Protein AF-A0A3B0Q534-F1 (afdb_monomer)

pLDDT: mean 91.54, std 7.33, range [53.97, 97.94]

InterPro domains:
  IPR000819 Peptidase M17, leucyl aminopeptidase, C-terminal [PF00883] (1-71)
  IPR011356 Peptidase M17, leucine aminopeptidase/peptidase B [PTHR11963] (1-76)

Foldseek 3Di:
DDLDVVLVCQQCPDPPDRGDCFRPVPPDPGVSNNVNVVVVVQPPHDDDDDPCVPPQDDPNDGDCPCVVVVVVVVVVVVD

Solvent-accessible surface area (backbone atoms only — not comparable to full-atom values): 5195 Å² total; per-residue (Å²): 130,69,85,50,66,71,41,46,50,56,25,41,69,48,99,87,51,80,63,43,92,62,76,83,83,76,83,68,61,63,71,35,33,49,50,39,56,56,53,76,76,41,77,94,52,94,79,88,83,83,90,45,87,85,53,42,53,61,93,95,38,77,59,64,64,62,52,69,57,53,54,50,49,61,63,58,74,74,113

Structure (mmCIF, N/CA/C/O backbone):
data_AF-A0A3B0Q534-F1
#
_entry.id   AF-A0A3B0Q534-F1
#
loop_
_atom_site.group_PDB
_atom_site.id
_atom_site.type_symbol
_atom_site.label_atom_id
_atom_site.label_alt_id
_atom_site.label_comp_id
_atom_site.label_asym_id
_atom_site.label_entity_id
_atom_site.label_seq_id
_atom_site.pdbx_PDB_ins_code
_atom_site.Cartn_x
_atom_site.Cartn_y
_atom_site.Cartn_z
_atom_site.occupancy
_atom_site.B_iso_or_equiv
_atom_site.auth_seq_id
_atom_site.auth_comp_id
_atom_site.auth_asym_id
_atom_site.auth_atom_id
_atom_site.pdbx_PDB_model_num
ATOM 1 N N . MET A 1 1 ? -1.575 9.261 2.329 1.00 80.38 1 MET A N 1
ATOM 2 C CA . MET A 1 1 ? -0.635 9.184 1.189 1.00 80.38 1 MET A CA 1
ATOM 3 C C . MET A 1 1 ? -1.436 9.388 -0.084 1.00 80.38 1 MET A C 1
ATOM 5 O O . MET A 1 1 ? -2.543 8.859 -0.128 1.00 80.38 1 MET A O 1
ATOM 9 N N . PRO A 1 2 ? -0.955 10.159 -1.068 1.00 86.56 2 PRO A N 1
ATOM 10 C CA . PRO A 1 2 ? -1.673 10.331 -2.326 1.00 86.56 2 PRO A CA 1
ATOM 11 C C . PRO A 1 2 ? -1.553 9.072 -3.200 1.00 86.56 2 PRO A C 1
ATOM 13 O O . PRO A 1 2 ? -0.457 8.531 -3.358 1.00 86.56 2 PRO A O 1
ATOM 16 N N . LEU A 1 3 ? -2.681 8.623 -3.754 1.00 87.62 3 LEU A N 1
ATOM 17 C CA . LEU A 1 3 ? -2.749 7.662 -4.861 1.00 87.62 3 LEU A CA 1
ATOM 18 C C . LEU A 1 3 ? -2.725 8.450 -6.176 1.00 87.62 3 LEU A C 1
ATOM 20 O O . LEU A 1 3 ? -3.754 8.626 -6.823 1.00 87.62 3 LEU A O 1
ATOM 24 N N . ASP A 1 4 ? -1.560 9.011 -6.489 1.00 87.62 4 ASP A N 1
ATOM 25 C CA . ASP A 1 4 ? -1.360 9.875 -7.654 1.00 87.62 4 ASP A CA 1
ATOM 26 C C . ASP A 1 4 ? -1.072 9.052 -8.921 1.00 87.62 4 ASP A C 1
ATOM 28 O O . ASP A 1 4 ? -0.361 8.042 -8.877 1.00 87.62 4 ASP A O 1
ATOM 32 N N . GLU A 1 5 ? -1.594 9.498 -10.064 1.00 87.44 5 GLU A N 1
ATOM 33 C CA . GLU A 1 5 ? -1.365 8.873 -11.370 1.00 87.44 5 GLU A CA 1
ATOM 34 C C . GLU A 1 5 ? 0.115 8.865 -11.774 1.00 87.44 5 GLU A C 1
ATOM 36 O O . GLU A 1 5 ? 0.554 7.953 -12.480 1.00 87.44 5 GLU A O 1
ATOM 41 N N . ALA A 1 6 ? 0.907 9.827 -11.290 1.00 87.56 6 ALA A N 1
ATOM 42 C CA . ALA A 1 6 ? 2.346 9.865 -11.527 1.00 87.56 6 ALA A CA 1
ATOM 43 C C . ALA A 1 6 ? 3.038 8.574 -11.055 1.00 87.56 6 ALA A C 1
ATOM 45 O O . ALA A 1 6 ? 3.881 8.029 -11.768 1.00 87.56 6 ALA A O 1
ATOM 46 N N . PHE A 1 7 ? 2.626 8.027 -9.907 1.00 88.25 7 PHE A N 1
ATOM 47 C CA . PHE A 1 7 ? 3.167 6.766 -9.397 1.00 88.25 7 PHE A CA 1
ATOM 48 C C . PHE A 1 7 ? 2.692 5.559 -10.222 1.00 88.25 7 PHE A C 1
ATOM 50 O O . PHE A 1 7 ? 3.474 4.639 -10.461 1.00 88.25 7 PHE A O 1
ATOM 57 N N . ALA A 1 8 ? 1.446 5.574 -10.716 1.00 86.50 8 ALA A N 1
ATOM 58 C CA . ALA A 1 8 ? 0.931 4.549 -11.636 1.00 86.50 8 ALA A CA 1
ATOM 59 C C . ALA A 1 8 ? 1.717 4.501 -12.956 1.00 86.50 8 ALA A C 1
ATOM 61 O O . ALA A 1 8 ? 1.958 3.431 -13.518 1.00 86.50 8 ALA A O 1
ATOM 62 N N . LYS A 1 9 ? 2.126 5.664 -13.465 1.00 88.94 9 LYS A N 1
ATOM 63 C CA . LYS A 1 9 ? 2.906 5.746 -14.697 1.00 88.94 9 LYS A CA 1
ATOM 64 C C . LYS A 1 9 ? 4.261 5.057 -14.549 1.00 88.94 9 LYS A C 1
ATOM 66 O O . LYS A 1 9 ? 4.645 4.298 -15.435 1.00 88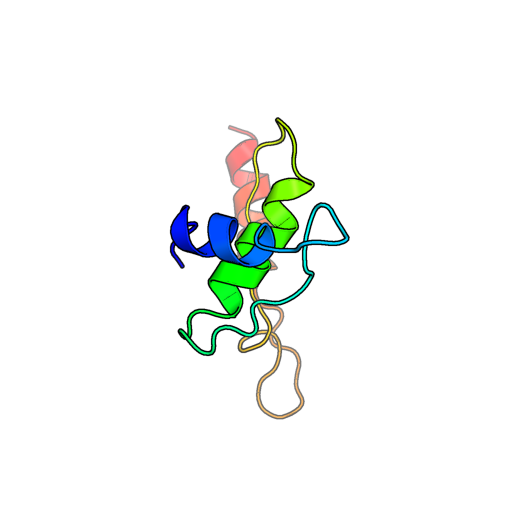.94 9 LYS A O 1
ATOM 71 N N . GLU A 1 10 ? 4.957 5.270 -13.435 1.00 88.62 10 GLU A N 1
ATOM 72 C CA . GLU A 1 10 ? 6.283 4.677 -13.226 1.00 88.62 10 GLU A CA 1
ATOM 73 C C . GLU A 1 10 ? 6.243 3.153 -13.051 1.00 88.62 10 GLU A C 1
ATOM 75 O O . GLU A 1 10 ? 7.089 2.448 -13.616 1.00 88.62 10 GLU A O 1
ATOM 80 N N . ILE A 1 11 ? 5.228 2.615 -12.361 1.00 91.56 11 ILE A N 1
ATOM 81 C CA . ILE A 1 11 ? 5.051 1.155 -12.242 1.00 91.56 11 ILE A CA 1
ATOM 82 C C . ILE A 1 11 ? 4.712 0.503 -13.593 1.00 91.56 11 ILE A C 1
ATOM 84 O O . ILE A 1 11 ? 5.129 -0.625 -13.837 1.00 91.56 11 ILE A O 1
ATOM 88 N N . LYS A 1 12 ? 4.030 1.212 -14.504 1.00 91.25 12 LYS A N 1
ATOM 89 C CA . LYS A 1 12 ? 3.696 0.740 -15.865 1.00 91.25 12 LYS A CA 1
ATOM 90 C C . LYS A 1 12 ? 4.820 0.951 -16.882 1.00 91.25 12 LYS A C 1
ATOM 92 O O . LYS A 1 12 ? 4.761 0.435 -17.993 1.00 91.25 12 LYS A O 1
ATOM 97 N N . ASN A 1 13 ? 5.860 1.702 -16.529 1.00 90.38 13 ASN A N 1
ATOM 98 C CA . ASN A 1 13 ? 6.920 2.112 -17.450 1.00 90.38 13 ASN A CA 1
ATOM 99 C C . ASN A 1 13 ? 7.946 0.990 -17.722 1.00 90.38 13 ASN A C 1
ATOM 101 O O . ASN A 1 13 ? 9.125 1.134 -17.399 1.00 90.38 13 ASN A O 1
ATOM 105 N N . THR A 1 14 ? 7.531 -0.160 -18.254 1.00 90.31 14 THR A N 1
ATOM 106 C CA . THR A 1 14 ? 8.390 -1.333 -18.503 1.00 90.31 14 THR A CA 1
ATOM 107 C C . THR A 1 14 ? 8.300 -1.812 -19.957 1.00 90.31 14 THR A C 1
ATOM 109 O O . THR A 1 14 ? 7.210 -1.865 -20.515 1.00 90.31 14 THR A O 1
ATOM 112 N N . PRO A 1 15 ? 9.431 -2.182 -20.591 1.00 92.88 15 PRO A N 1
ATOM 113 C CA . PRO A 1 15 ? 9.438 -2.647 -21.978 1.00 92.88 15 PRO A CA 1
ATOM 114 C C . PRO A 1 15 ? 9.078 -4.132 -22.152 1.00 92.88 15 PRO A C 1
ATOM 116 O O . PRO A 1 15 ? 8.919 -4.578 -23.284 1.00 92.88 15 PRO A O 1
ATOM 119 N N . VAL A 1 16 ? 9.019 -4.915 -21.069 1.00 95.94 16 VAL A N 1
ATOM 120 C CA . VAL A 1 16 ? 8.971 -6.395 -21.128 1.00 95.94 16 VAL A CA 1
ATOM 121 C C . VAL A 1 16 ? 7.783 -7.028 -20.406 1.00 95.94 16 VAL A C 1
ATOM 123 O O . VAL A 1 16 ? 7.562 -8.227 -20.541 1.00 95.94 16 VAL A O 1
ATOM 126 N N . ALA A 1 17 ? 7.053 -6.257 -19.609 1.00 95.38 17 ALA A N 1
ATOM 127 C CA . ALA A 1 17 ? 5.964 -6.741 -18.766 1.00 95.38 17 ALA A CA 1
ATOM 128 C C . ALA A 1 17 ? 4.898 -5.651 -18.646 1.00 95.38 17 ALA A C 1
ATOM 130 O O . ALA A 1 17 ? 5.175 -4.505 -18.983 1.00 95.38 17 ALA A O 1
ATOM 131 N N . ASP A 1 18 ? 3.725 -5.986 -18.118 1.00 93.69 18 ASP A N 1
ATOM 132 C CA . ASP A 1 18 ? 2.645 -5.009 -17.934 1.00 93.69 18 ASP A CA 1
ATOM 133 C C . ASP A 1 18 ? 2.911 -4.060 -16.754 1.00 93.69 18 ASP A C 1
ATOM 135 O O . ASP A 1 18 ? 2.534 -2.889 -16.780 1.00 93.69 18 ASP A O 1
ATOM 139 N N . LEU A 1 19 ? 3.585 -4.561 -15.713 1.00 93.94 19 LEU A N 1
ATOM 140 C CA . LEU A 1 19 ? 3.880 -3.833 -14.480 1.00 93.94 19 LEU A CA 1
ATOM 141 C C . LEU A 1 19 ? 5.268 -4.196 -13.943 1.00 93.94 19 LEU A C 1
ATOM 143 O O . LEU A 1 19 ? 5.710 -5.343 -14.024 1.00 93.94 19 LEU A O 1
ATOM 147 N N . LYS A 1 20 ? 5.933 -3.225 -13.316 1.00 92.94 20 LYS A N 1
ATOM 148 C CA . LYS A 1 20 ? 7.042 -3.448 -12.383 1.00 92.94 20 LYS A CA 1
ATOM 149 C C . LYS A 1 20 ? 6.505 -3.455 -10.960 1.00 92.94 20 LYS A C 1
ATOM 151 O O . LYS A 1 20 ? 5.657 -2.642 -10.607 1.00 92.94 20 LYS A O 1
ATOM 156 N N . ASN A 1 21 ? 7.065 -4.318 -10.120 1.00 91.44 21 ASN A N 1
ATOM 157 C CA . ASN A 1 21 ? 6.681 -4.430 -8.712 1.00 91.44 21 ASN A CA 1
ATOM 158 C C . ASN A 1 21 ? 7.257 -3.322 -7.816 1.00 91.44 21 ASN A C 1
ATOM 160 O O . ASN A 1 21 ? 6.855 -3.206 -6.663 1.00 91.44 21 ASN A O 1
ATOM 164 N N . THR A 1 22 ? 8.229 -2.553 -8.305 1.00 89.44 22 THR A N 1
ATOM 165 C CA . THR A 1 22 ? 8.830 -1.457 -7.549 1.00 89.44 22 THR A CA 1
ATOM 166 C C . THR A 1 22 ? 9.230 -0.327 -8.482 1.00 89.44 22 THR A C 1
ATOM 168 O O . THR A 1 22 ? 9.652 -0.562 -9.619 1.00 89.44 22 THR A O 1
ATOM 171 N N . ASP A 1 23 ? 9.123 0.898 -7.978 1.00 82.94 23 ASP A N 1
ATOM 172 C CA . ASP A 1 23 ? 9.667 2.066 -8.651 1.00 82.94 23 ASP A CA 1
ATOM 173 C C . ASP A 1 23 ? 11.161 2.209 -8.316 1.00 82.94 23 ASP A C 1
ATOM 175 O O . ASP A 1 23 ? 11.556 2.253 -7.151 1.00 82.94 23 ASP A O 1
ATOM 179 N N . LEU A 1 24 ? 11.990 2.265 -9.358 1.00 79.31 24 LEU A N 1
ATOM 180 C CA . LEU A 1 24 ? 13.443 2.433 -9.269 1.00 79.31 24 LEU A CA 1
ATOM 181 C C . LEU A 1 24 ? 13.894 3.833 -9.718 1.00 79.31 24 LEU A C 1
ATOM 183 O O . LEU A 1 24 ? 15.094 4.077 -9.825 1.00 79.31 24 LEU A O 1
ATOM 187 N N . SER A 1 25 ? 12.957 4.753 -9.975 1.00 79.00 25 SER A N 1
ATOM 188 C CA . SER A 1 25 ? 13.226 6.129 -10.410 1.00 79.00 25 SER A CA 1
ATOM 189 C C . SER A 1 25 ? 13.998 6.954 -9.374 1.00 79.00 25 SER A C 1
ATOM 191 O O . SER A 1 25 ? 14.636 7.946 -9.721 1.00 79.00 25 SER A O 1
ATOM 193 N N . GLY A 1 26 ? 13.941 6.561 -8.096 1.00 73.56 26 GLY A N 1
ATOM 194 C CA . GLY A 1 26 ? 14.541 7.310 -6.992 1.00 73.56 26 GLY A CA 1
ATOM 195 C C . GLY A 1 26 ? 13.790 8.598 -6.632 1.00 73.56 26 GLY A C 1
ATOM 196 O O . GLY A 1 26 ? 14.285 9.367 -5.812 1.00 73.56 26 GLY A O 1
ATOM 197 N N . ALA A 1 27 ? 12.595 8.831 -7.188 1.00 72.62 27 ALA A N 1
ATOM 198 C CA . ALA A 1 27 ? 11.810 10.055 -6.991 1.00 72.62 27 ALA A CA 1
ATOM 199 C C . ALA A 1 27 ? 11.209 10.218 -5.575 1.00 72.62 27 ALA A C 1
ATOM 201 O O . ALA A 1 27 ? 10.579 11.233 -5.277 1.00 72.62 27 ALA A O 1
ATOM 202 N N . GLY A 1 28 ? 11.411 9.241 -4.683 1.00 80.06 28 GLY A N 1
ATOM 203 C CA . GLY A 1 28 ? 10.744 9.174 -3.383 1.00 80.06 28 GLY A CA 1
ATOM 204 C C . GLY A 1 28 ? 9.310 8.644 -3.494 1.00 80.06 28 GLY A C 1
ATOM 205 O O . GLY A 1 28 ? 8.860 8.238 -4.557 1.00 80.06 28 GLY A O 1
ATOM 206 N N . GLY A 1 29 ? 8.586 8.591 -2.372 1.00 87.69 29 GLY A N 1
ATOM 207 C CA . GLY A 1 29 ? 7.181 8.155 -2.380 1.00 87.69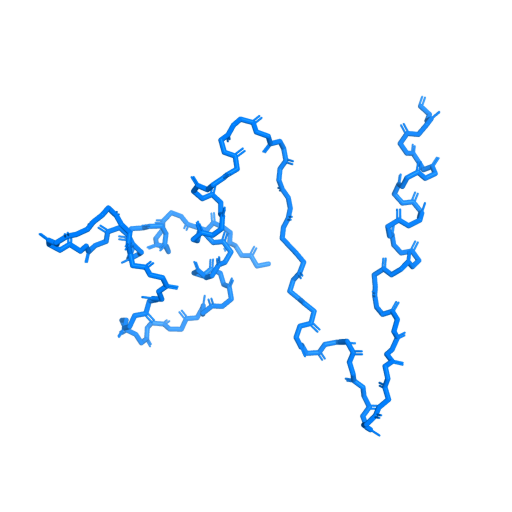 29 GLY A CA 1
ATOM 208 C C . GLY A 1 29 ? 6.958 6.642 -2.512 1.00 87.69 29 GLY A C 1
ATOM 209 O O . GLY A 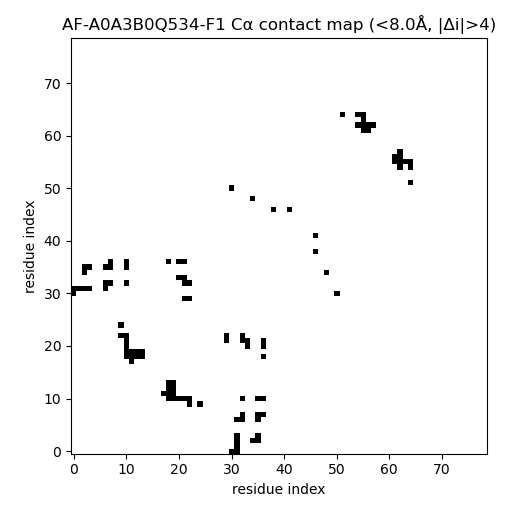1 29 ? 5.881 6.231 -2.929 1.00 87.69 29 GLY A O 1
ATOM 210 N N . GLY A 1 30 ? 7.925 5.809 -2.109 1.00 89.56 30 GLY A N 1
ATOM 211 C CA . GLY A 1 30 ? 7.852 4.345 -2.241 1.00 89.56 30 GLY A CA 1
ATOM 212 C C . GLY A 1 30 ? 6.561 3.707 -1.705 1.00 89.56 30 GLY A C 1
ATOM 213 O O . GLY A 1 30 ? 6.001 2.841 -2.370 1.00 89.56 30 GLY A O 1
ATOM 214 N N . SER A 1 31 ? 6.026 4.175 -0.569 1.00 92.50 31 SER A N 1
ATOM 215 C CA . SER A 1 31 ? 4.736 3.686 -0.053 1.00 92.50 31 SER A CA 1
ATOM 216 C C . SER A 1 31 ? 3.544 4.046 -0.954 1.00 92.50 31 SER A C 1
ATOM 218 O O . SER A 1 31 ? 2.621 3.247 -1.088 1.00 92.50 31 SER A O 1
ATOM 220 N N . SER A 1 32 ? 3.552 5.210 -1.617 1.00 92.31 32 SER A N 1
ATOM 221 C CA . SER A 1 32 ? 2.527 5.562 -2.614 1.00 92.31 32 SER A CA 1
ATOM 222 C C . SER A 1 32 ? 2.659 4.713 -3.878 1.00 92.31 32 SER A C 1
ATOM 224 O O . SER A 1 32 ? 1.648 4.215 -4.369 1.00 92.31 32 SER A O 1
ATOM 226 N N . SER A 1 33 ? 3.880 4.483 -4.372 1.00 92.81 33 SER A N 1
ATOM 227 C CA . SER A 1 33 ? 4.119 3.596 -5.520 1.00 92.81 33 SER A CA 1
ATOM 228 C C . SER A 1 33 ? 3.695 2.156 -5.233 1.00 92.81 33 SER A C 1
ATOM 230 O O . SER A 1 33 ? 3.024 1.540 -6.058 1.00 92.81 33 SER A O 1
ATOM 232 N N . ALA A 1 34 ? 4.003 1.633 -4.042 1.00 93.56 34 ALA A N 1
ATOM 233 C CA . ALA A 1 34 ? 3.556 0.309 -3.612 1.00 93.56 34 ALA A CA 1
ATOM 234 C C . ALA A 1 34 ? 2.023 0.225 -3.522 1.00 93.56 34 ALA A C 1
ATOM 236 O O . ALA A 1 34 ? 1.426 -0.734 -4.008 1.00 93.56 34 ALA A O 1
ATOM 237 N N . ALA A 1 35 ? 1.371 1.250 -2.964 1.00 94.25 35 ALA A N 1
ATOM 238 C CA . ALA A 1 35 ? -0.087 1.310 -2.906 1.00 94.25 35 ALA A CA 1
ATOM 239 C C . ALA A 1 35 ? -0.725 1.368 -4.309 1.00 94.25 35 ALA A C 1
ATOM 241 O O . ALA A 1 35 ? -1.743 0.719 -4.540 1.00 94.25 35 ALA A O 1
ATOM 242 N N . MET A 1 36 ? -0.114 2.087 -5.258 1.00 93.25 36 MET A N 1
ATOM 243 C CA . MET A 1 36 ? -0.567 2.117 -6.654 1.00 93.25 36 MET A CA 1
ATOM 244 C C . MET A 1 36 ? -0.357 0.784 -7.371 1.00 93.25 36 MET A C 1
ATOM 246 O O . MET A 1 36 ? -1.231 0.381 -8.130 1.00 93.25 36 MET A O 1
ATOM 250 N N . PHE A 1 37 ? 0.735 0.066 -7.098 1.00 94.31 37 PHE A N 1
ATOM 251 C CA . PHE A 1 37 ? 0.931 -1.285 -7.628 1.00 94.31 37 PHE A CA 1
ATOM 252 C C . PHE A 1 37 ? -0.188 -2.230 -7.180 1.00 94.31 37 PHE A C 1
ATOM 254 O O . PHE A 1 37 ? -0.770 -2.926 -8.004 1.00 94.31 37 PHE A O 1
ATOM 261 N N . LEU A 1 38 ? -0.538 -2.220 -5.890 1.00 95.31 38 LEU A N 1
ATOM 262 C CA . LEU A 1 38 ? -1.622 -3.057 -5.367 1.00 95.31 38 LEU A CA 1
ATOM 263 C C . LEU A 1 38 ? -2.990 -2.681 -5.953 1.00 95.31 38 LEU A C 1
ATOM 265 O O . LEU A 1 38 ? -3.808 -3.568 -6.181 1.00 95.31 38 LEU A O 1
ATOM 269 N N . LYS A 1 39 ? -3.222 -1.392 -6.229 1.00 93.12 39 LYS A N 1
ATOM 270 C CA . LYS A 1 39 ? -4.465 -0.891 -6.832 1.00 93.12 39 LYS A CA 1
ATOM 271 C C . LYS A 1 39 ? -4.757 -1.506 -8.208 1.00 93.12 39 LYS A C 1
ATOM 273 O O . LYS A 1 39 ? -5.917 -1.686 -8.552 1.00 93.12 39 LYS A O 1
ATOM 278 N N . GLU A 1 40 ? -3.742 -1.883 -8.984 1.00 93.75 40 GLU A N 1
ATOM 279 C CA . GLU A 1 40 ? -3.954 -2.526 -10.294 1.00 93.75 40 GLU A CA 1
ATOM 280 C C . GLU A 1 40 ? -4.640 -3.904 -10.188 1.00 93.75 40 GLU A C 1
ATOM 282 O O . GLU A 1 40 ? -5.154 -4.409 -11.180 1.00 93.75 40 GLU A O 1
ATOM 287 N N . PHE A 1 41 ? -4.700 -4.492 -8.988 1.00 95.56 41 PHE A N 1
ATOM 288 C CA . PHE A 1 41 ? -5.332 -5.790 -8.722 1.00 95.56 41 PHE A CA 1
ATOM 289 C C . PHE A 1 41 ? -6.692 -5.676 -8.020 1.00 95.56 41 PHE A C 1
ATOM 291 O O . PHE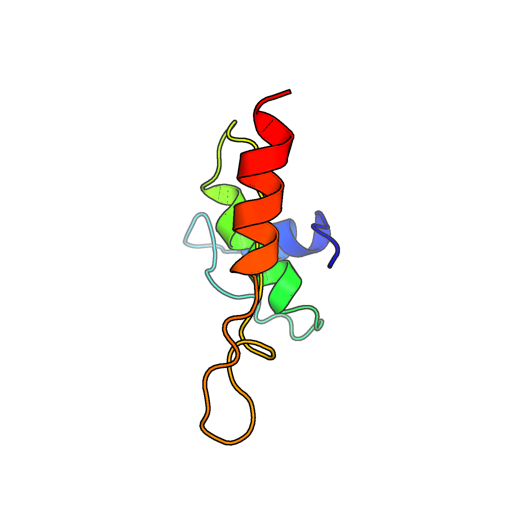 A 1 41 ? -7.234 -6.684 -7.572 1.00 95.56 41 PHE A O 1
ATOM 298 N N . THR A 1 42 ? -7.228 -4.463 -7.854 1.00 94.94 42 THR A N 1
ATOM 299 C CA . THR A 1 42 ? -8.481 -4.247 -7.112 1.00 94.94 42 THR A CA 1
ATOM 300 C C . THR A 1 42 ? -9.699 -4.163 -8.019 1.00 94.94 42 THR A C 1
ATOM 302 O O . THR A 1 42 ? -10.813 -4.205 -7.508 1.00 94.94 42 THR A O 1
ATOM 305 N N . GLU A 1 43 ? -9.495 -4.060 -9.338 1.00 91.69 43 GLU A N 1
ATOM 306 C CA . GLU A 1 43 ? -10.560 -3.952 -10.344 1.00 91.69 43 GLU A CA 1
ATOM 307 C C . GLU A 1 43 ? -11.627 -2.926 -9.901 1.00 91.69 43 GLU A C 1
ATOM 309 O O . GLU A 1 43 ? -11.279 -1.804 -9.524 1.00 91.69 43 GLU A O 1
ATOM 314 N N . ASP A 1 44 ? -12.904 -3.314 -9.888 1.00 93.19 44 ASP A N 1
ATOM 315 C CA . ASP A 1 44 ? -14.036 -2.466 -9.495 1.00 93.19 44 ASP A CA 1
ATOM 316 C C . ASP A 1 44 ? -14.386 -2.559 -7.994 1.00 93.19 44 ASP A C 1
ATOM 318 O O . ASP A 1 44 ? -15.456 -2.121 -7.560 1.00 93.19 44 ASP A O 1
ATOM 322 N N . VAL A 1 45 ? -13.509 -3.145 -7.173 1.00 96.12 45 VAL A N 1
ATOM 323 C CA . VAL A 1 45 ? -13.721 -3.268 -5.726 1.00 96.12 45 VAL A CA 1
ATOM 324 C C . VAL A 1 45 ? -13.262 -1.998 -5.019 1.00 96.12 45 VAL A C 1
ATOM 326 O O . VAL A 1 45 ? -12.137 -1.528 -5.194 1.00 96.12 45 VAL A O 1
ATOM 329 N N . GLU A 1 46 ? -14.127 -1.460 -4.157 1.00 93.38 46 GLU A N 1
ATOM 330 C CA . GLU A 1 46 ? -13.783 -0.323 -3.307 1.00 93.38 46 GLU A CA 1
ATOM 331 C C . GLU A 1 46 ? -12.586 -0.681 -2.404 1.00 93.38 46 GLU A C 1
ATOM 333 O O . GLU A 1 46 ? -12.617 -1.655 -1.647 1.00 93.38 46 GLU A O 1
ATOM 338 N N . TYR A 1 47 ? -11.500 0.086 -2.521 1.00 92.06 47 TYR A N 1
ATOM 339 C CA . TYR A 1 47 ? -10.185 -0.316 -2.026 1.00 92.06 47 TYR A CA 1
ATOM 340 C C . TYR A 1 47 ? -9.556 0.708 -1.086 1.00 92.06 47 TYR A C 1
ATOM 342 O O . TYR A 1 47 ? -9.530 1.909 -1.359 1.00 92.06 47 TYR A O 1
ATOM 350 N N . ILE A 1 48 ? -8.945 0.196 -0.016 1.00 94.62 48 ILE A N 1
ATOM 351 C CA . ILE A 1 48 ? -8.036 0.946 0.848 1.00 94.62 48 ILE A CA 1
ATOM 352 C C . ILE A 1 48 ? -6.770 0.129 1.133 1.00 94.62 48 ILE A C 1
ATOM 354 O O . ILE A 1 48 ? -6.824 -1.080 1.353 1.00 94.62 48 ILE A O 1
ATOM 358 N N . HIS A 1 49 ? -5.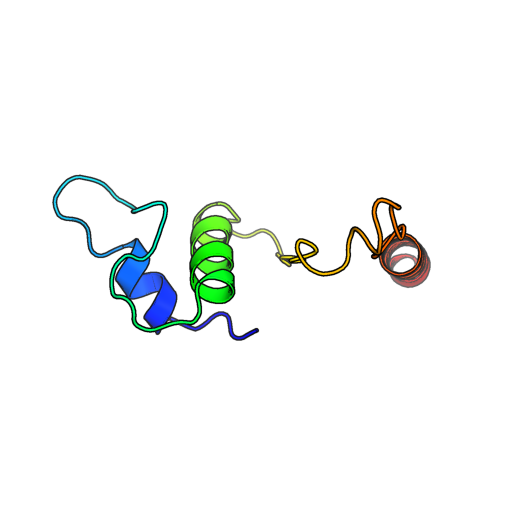629 0.814 1.192 1.00 94.88 49 HIS A N 1
ATOM 359 C CA . HIS A 1 49 ? -4.351 0.258 1.633 1.00 94.88 49 HIS A CA 1
ATOM 360 C C . HIS A 1 49 ? -3.960 0.841 2.993 1.00 94.88 49 HIS A C 1
ATOM 362 O O . HIS A 1 49 ? -3.989 2.059 3.178 1.00 94.88 49 HIS A O 1
ATOM 368 N N . LEU A 1 50 ? -3.557 -0.017 3.931 1.00 96.00 50 LEU A N 1
ATOM 369 C CA . LEU A 1 50 ? 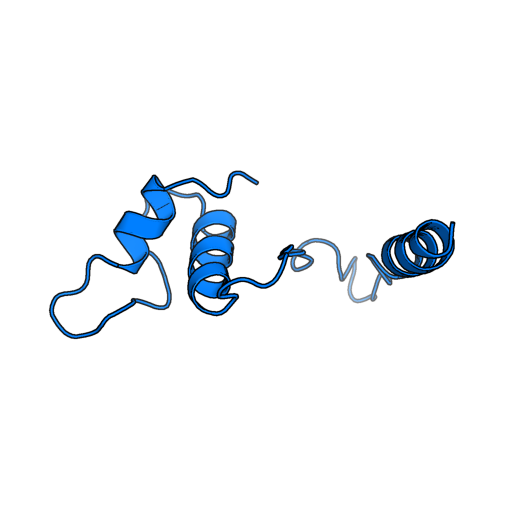-3.081 0.374 5.257 1.00 96.00 50 LEU A CA 1
ATOM 370 C C . LEU A 1 50 ? -1.607 -0.018 5.406 1.00 96.00 50 LEU A C 1
ATOM 372 O O . LEU A 1 50 ? -1.299 -1.171 5.704 1.00 96.00 50 LEU A O 1
ATOM 376 N N . ASP A 1 51 ? -0.703 0.943 5.210 1.00 96.38 51 ASP A N 1
ATOM 377 C CA . ASP A 1 51 ? 0.729 0.748 5.454 1.00 96.38 51 ASP A CA 1
ATOM 378 C C . ASP A 1 51 ? 1.011 0.818 6.964 1.00 96.38 51 ASP A C 1
ATOM 380 O O . ASP A 1 51 ? 0.968 1.885 7.584 1.00 96.38 51 ASP A O 1
ATOM 384 N N . VAL A 1 52 ? 1.253 -0.346 7.572 1.00 97.00 52 VAL A N 1
ATOM 385 C CA . VAL A 1 52 ? 1.523 -0.490 9.012 1.00 97.00 52 VAL A CA 1
ATOM 386 C C . VAL A 1 52 ? 2.990 -0.787 9.317 1.00 97.00 52 VAL A C 1
ATOM 388 O O . VAL A 1 52 ? 3.319 -1.044 10.476 1.00 97.00 52 VAL A O 1
ATOM 391 N N . ALA A 1 53 ? 3.887 -0.731 8.325 1.00 95.88 53 ALA A N 1
ATOM 392 C CA . ALA A 1 53 ? 5.282 -1.143 8.499 1.00 95.88 53 ALA A CA 1
ATOM 393 C C . ALA A 1 53 ? 5.981 -0.383 9.640 1.00 95.88 53 ALA A C 1
ATOM 395 O O . ALA A 1 53 ? 6.699 -0.982 10.434 1.00 95.88 53 ALA A O 1
ATOM 396 N N . GLY A 1 54 ? 5.709 0.920 9.773 1.00 94.75 54 GLY A N 1
ATOM 397 C CA . GLY A 1 54 ? 6.265 1.756 10.843 1.00 94.75 54 GLY A CA 1
ATOM 398 C C . GLY A 1 54 ? 5.465 1.784 12.149 1.00 94.75 54 GLY A C 1
ATOM 399 O O . GLY A 1 54 ? 5.882 2.451 13.090 1.00 94.75 54 GLY A O 1
ATOM 400 N N . THR A 1 55 ? 4.302 1.131 12.220 1.00 96.56 55 THR A N 1
ATOM 401 C CA . THR A 1 55 ? 3.385 1.250 13.373 1.00 96.56 55 THR A CA 1
ATOM 402 C C . THR A 1 55 ? 3.028 -0.078 14.025 1.00 96.56 55 THR A C 1
ATOM 404 O O . THR A 1 55 ? 2.548 -0.078 15.157 1.00 96.56 55 THR A O 1
ATOM 407 N N . ALA A 1 56 ? 3.261 -1.206 13.353 1.00 97.44 56 ALA A N 1
ATOM 408 C CA . ALA A 1 56 ? 2.923 -2.536 13.853 1.00 97.44 56 ALA A CA 1
ATOM 4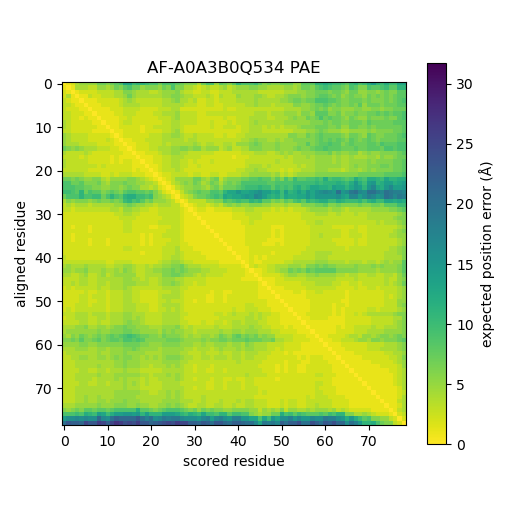09 C C . ALA A 1 56 ? 3.758 -2.964 15.072 1.00 97.44 56 ALA A C 1
ATOM 411 O O . ALA A 1 56 ? 3.339 -3.845 15.824 1.00 97.44 56 ALA A O 1
ATOM 412 N N . GLU A 1 57 ? 4.917 -2.339 15.276 1.00 97.81 57 GLU A N 1
ATOM 413 C CA . GLU A 1 57 ? 5.939 -2.748 16.232 1.00 97.81 57 GLU A CA 1
ATOM 414 C C . GLU A 1 57 ? 6.553 -1.508 16.906 1.00 97.81 57 GLU A C 1
ATOM 416 O O . GLU A 1 57 ? 6.832 -0.509 16.241 1.00 97.81 57 GLU A O 1
ATOM 421 N N . GLN A 1 58 ? 6.742 -1.561 18.226 1.00 96.88 58 GLN A N 1
ATOM 422 C CA . GLN A 1 58 ? 7.541 -0.592 18.973 1.00 96.88 58 GLN A CA 1
ATOM 423 C C . GLN A 1 58 ? 8.407 -1.279 20.049 1.00 96.88 58 GLN A C 1
ATOM 425 O O . GLN A 1 58 ? 7.903 -1.734 21.079 1.00 96.88 58 GLN A O 1
ATOM 430 N N . GLY A 1 59 ? 9.731 -1.295 19.852 1.00 96.25 59 GLY A N 1
ATOM 431 C CA . GLY A 1 59 ? 10.695 -1.805 20.838 1.00 96.25 59 GLY A CA 1
ATOM 432 C C . GLY A 1 59 ? 10.721 -3.334 21.007 1.00 96.25 59 GLY A C 1
ATOM 433 O O . GLY A 1 59 ? 10.816 -3.832 22.129 1.00 96.25 59 GLY A O 1
ATOM 434 N N . GLY A 1 60 ? 10.622 -4.082 19.913 1.00 95.69 60 GLY A N 1
ATOM 435 C CA . GLY A 1 60 ? 10.454 -5.535 19.862 1.00 95.69 60 GLY A CA 1
ATOM 436 C C . GLY A 1 60 ? 9.059 -6.041 20.253 1.00 95.69 60 GLY A C 1
ATOM 437 O O . GLY A 1 60 ? 8.916 -7.226 20.555 1.00 95.69 60 GLY A O 1
ATOM 438 N N . ARG A 1 61 ? 8.036 -5.179 20.316 1.00 97.31 61 ARG A N 1
ATOM 439 C CA . ARG A 1 61 ? 6.695 -5.533 20.811 1.00 97.31 61 ARG A CA 1
ATOM 440 C C . ARG A 1 61 ? 5.600 -5.137 19.818 1.00 97.31 61 ARG A C 1
ATOM 442 O O . ARG A 1 61 ? 5.585 -3.995 19.362 1.00 97.31 61 ARG A O 1
ATOM 449 N N . PRO A 1 62 ? 4.642 -6.035 19.520 1.00 97.06 62 PRO A N 1
ATOM 450 C CA . PRO A 1 62 ? 3.530 -5.714 18.636 1.00 97.06 62 PRO A CA 1
ATOM 451 C C . PRO A 1 62 ? 2.583 -4.700 19.288 1.00 97.06 62 PRO A C 1
ATOM 453 O O . PRO A 1 62 ? 2.255 -4.812 20.470 1.00 97.06 62 PRO A O 1
ATOM 456 N N . THR A 1 63 ? 2.104 -3.733 18.507 1.00 97.81 63 THR A N 1
ATOM 457 C CA . THR A 1 63 ? 1.231 -2.649 18.997 1.00 97.81 63 THR A CA 1
ATOM 458 C C . THR A 1 63 ? -0.261 -2.952 18.850 1.00 97.81 63 THR A C 1
ATOM 460 O O . THR A 1 63 ? -1.085 -2.322 19.510 1.00 97.81 63 THR A O 1
ATOM 463 N N . GLY A 1 64 ? -0.633 -3.893 17.973 1.00 97.12 64 GLY A N 1
ATOM 464 C CA . GLY A 1 64 ? -2.038 -4.148 17.628 1.00 97.12 64 GLY A CA 1
ATOM 465 C C . GLY A 1 64 ? -2.696 -2.999 16.851 1.00 97.12 64 GLY A C 1
ATOM 466 O O . GLY A 1 64 ? -3.917 -2.825 16.919 1.00 97.12 64 GLY A O 1
ATOM 467 N N . VAL A 1 65 ? -1.900 -2.193 16.137 1.00 97.94 65 VAL A N 1
ATOM 468 C CA . VAL A 1 65 ? -2.389 -1.089 15.300 1.00 97.94 65 VAL A CA 1
ATOM 469 C C . VAL A 1 6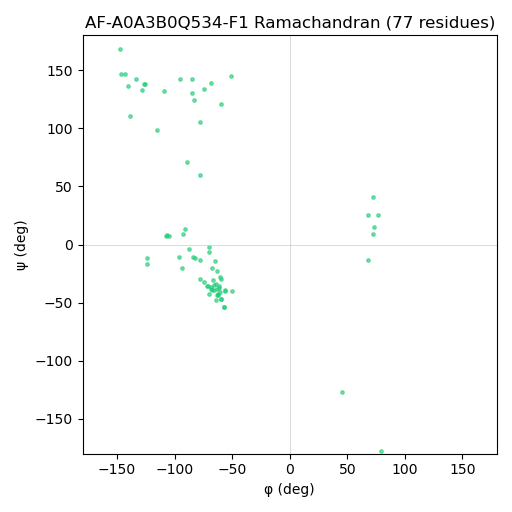5 ? -3.499 -1.553 14.343 1.00 97.94 65 VAL A C 1
ATOM 471 O O . VAL A 1 65 ? -3.512 -2.686 13.871 1.00 97.94 65 VAL A O 1
ATOM 474 N N . MET A 1 66 ? -4.467 -0.670 14.087 1.00 97.50 66 MET A N 1
ATOM 475 C CA . MET A 1 66 ? -5.664 -0.891 13.259 1.00 97.50 66 MET A CA 1
ATOM 476 C C . MET A 1 66 ? -6.720 -1.877 13.780 1.00 97.50 66 MET A C 1
ATOM 478 O O . MET A 1 66 ? -7.850 -1.800 13.302 1.00 97.50 66 MET A O 1
ATOM 482 N N . VAL A 1 67 ? -6.458 -2.705 14.800 1.00 97.69 67 VAL A N 1
ATOM 483 C CA . VAL A 1 67 ? -7.474 -3.640 15.337 1.00 97.69 67 VAL A CA 1
ATOM 484 C C . VAL A 1 67 ? -8.732 -2.898 15.801 1.00 97.69 67 VAL A C 1
ATOM 486 O O . VAL A 1 67 ? -9.833 -3.176 15.329 1.00 97.69 67 VAL A O 1
ATOM 489 N N . LYS A 1 68 ? -8.577 -1.895 16.676 1.00 97.25 68 LYS A N 1
ATOM 490 C CA . LYS A 1 68 ? -9.703 -1.074 17.157 1.00 97.25 68 LYS A CA 1
ATOM 491 C C . LYS A 1 68 ? -10.406 -0.340 16.010 1.00 97.25 68 LYS A C 1
ATOM 493 O O . LYS A 1 68 ? -11.630 -0.259 16.001 1.00 97.25 68 LYS A O 1
ATOM 498 N N . THR A 1 69 ? -9.639 0.184 15.055 1.00 96.75 69 THR A N 1
ATOM 499 C CA . THR A 1 69 ? -10.166 0.939 13.912 1.00 96.75 69 THR A CA 1
ATOM 500 C C . THR A 1 69 ? -11.045 0.066 13.022 1.00 96.75 69 THR A C 1
ATOM 502 O O . THR A 1 69 ? -12.162 0.464 12.705 1.00 96.75 69 THR A O 1
ATOM 505 N N . LEU A 1 70 ? -10.586 -1.138 12.668 1.00 96.56 70 LEU A N 1
ATOM 506 C CA . LEU A 1 70 ? -11.336 -2.076 11.829 1.00 96.56 70 LEU A CA 1
ATOM 507 C C . LEU A 1 70 ? -12.587 -2.608 12.540 1.00 96.56 70 LEU A C 1
ATOM 509 O O . LEU A 1 70 ? -13.645 -2.698 11.922 1.00 96.56 70 LEU A O 1
ATOM 513 N N . VAL A 1 71 ? -12.503 -2.886 13.847 1.00 97.50 71 VAL A N 1
ATOM 514 C CA . VAL A 1 71 ? -13.681 -3.243 14.656 1.00 97.50 71 VAL A CA 1
ATOM 515 C C . VAL A 1 71 ? -14.707 -2.112 14.638 1.00 97.50 71 VAL A C 1
ATOM 517 O O . VAL A 1 71 ? -15.887 -2.355 14.394 1.00 97.50 71 VAL A O 1
ATOM 520 N N . GLN A 1 72 ? -14.272 -0.869 14.853 1.00 97.31 72 GLN A N 1
ATOM 521 C CA . GLN A 1 72 ? -15.180 0.274 14.853 1.00 97.31 72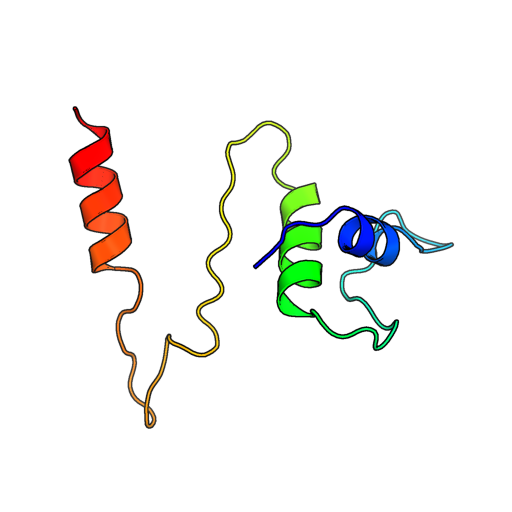 GLN A CA 1
ATOM 522 C C . GLN A 1 72 ? -15.797 0.525 13.474 1.00 97.31 72 GLN A C 1
ATOM 524 O O . GLN A 1 72 ? -16.983 0.840 13.400 1.00 97.31 72 GLN A O 1
ATOM 529 N N . LEU A 1 73 ? -15.022 0.359 12.397 1.00 95.56 73 LEU A N 1
ATOM 530 C CA . LEU A 1 73 ? -15.525 0.427 11.026 1.00 95.56 73 LEU A CA 1
ATOM 531 C C . LEU A 1 73 ? -16.650 -0.595 10.829 1.00 95.56 73 LEU A C 1
ATOM 533 O O . LEU A 1 73 ? -17.764 -0.208 10.497 1.00 95.56 73 LEU A O 1
ATOM 537 N N . ALA A 1 74 ? -16.404 -1.867 11.153 1.00 95.50 74 ALA A N 1
ATOM 538 C CA . ALA A 1 74 ? -17.391 -2.936 11.008 1.00 95.50 74 ALA A CA 1
ATOM 539 C C . ALA A 1 74 ? -18.659 -2.726 11.859 1.00 95.50 74 ALA A C 1
ATOM 541 O O . ALA A 1 74 ? -19.757 -3.077 11.428 1.00 95.50 74 ALA A O 1
ATOM 542 N N . LEU A 1 75 ? -18.531 -2.157 13.063 1.00 96.75 75 LEU A N 1
ATOM 543 C CA . LEU A 1 75 ? -19.677 -1.816 13.915 1.00 96.75 75 LEU A CA 1
ATOM 544 C C . LEU A 1 75 ? -20.479 -0.630 13.362 1.00 96.75 75 LEU A C 1
ATOM 546 O O . LEU A 1 75 ? -21.704 -0.620 13.474 1.00 96.75 75 LEU A O 1
ATOM 550 N N . ASN A 1 76 ? -19.806 0.352 12.759 1.00 95.94 76 ASN A N 1
ATOM 551 C CA . ASN A 1 76 ? -20.446 1.537 12.192 1.00 95.94 76 ASN A CA 1
ATOM 552 C C . ASN A 1 76 ? -21.100 1.271 10.830 1.00 95.94 76 ASN A C 1
ATOM 554 O O . ASN A 1 76 ? -22.114 1.893 10.536 1.00 95.94 76 ASN A O 1
ATOM 558 N N . SER A 1 77 ? -20.576 0.335 10.034 1.00 89.50 77 SER A N 1
ATOM 559 C CA . SER A 1 77 ? -21.137 -0.050 8.729 1.00 89.50 77 SER A CA 1
ATOM 560 C C . SER A 1 77 ? -22.472 -0.806 8.812 1.00 89.50 77 SER A C 1
ATOM 562 O O . SER A 1 77 ? -23.062 -1.101 7.781 1.00 89.50 77 SER A O 1
ATOM 564 N N . LYS A 1 78 ? -22.945 -1.160 10.017 1.00 71.00 78 LYS A N 1
ATOM 565 C CA . LYS A 1 78 ? -24.234 -1.846 10.242 1.00 71.00 78 LYS A CA 1
ATOM 566 C C . LYS A 1 78 ? -25.410 -0.895 10.523 1.00 71.00 78 LYS A C 1
ATOM 568 O O . LYS A 1 78 ? -26.467 -1.366 10.939 1.00 71.00 78 LYS A O 1
ATOM 573 N N . LYS A 1 79 ? -25.218 0.414 10.361 1.00 53.97 79 LYS A N 1
ATOM 574 C CA . LYS A 1 79 ? -26.286 1.424 10.409 1.00 53.97 79 LYS A CA 1
ATOM 575 C C . LYS A 1 79 ? -26.720 1.795 9.003 1.00 53.97 79 LYS A C 1
ATOM 577 O O . LYS A 1 79 ? -27.932 2.048 8.851 1.00 53.97 79 LYS A O 1
#

Nearest PDB structures (foldseek):
  1bll-assembly1_E  TM=8.975E-01  e=4.977E-02  Bos taurus
  2ewb-assembly1_A  TM=7.796E-01  e=1.822E-02  Bos taurus

Secondary structure (DSSP, 8-state):
----HHHHHHHH--SSSS--SS--S--S-HHHHHHHHHHTT-TTS-------TTTSBSSSSB--TTHHHHHHHHHHTT-

Radius of gyration: 15.91 Å; Cα contacts (8 Å, |Δi|>4): 54; chains: 1; bounding box: 41×17×43 Å

Organism: NCBI:txid53558

Mean predicted aligned error: 4.29 Å

Sequence (79 aa):
MPLDEAFAKEIKNTPVADLKNTDLSGAGGGSSSAAMFLKEFTEDVEYIHLDVAGTAEQGGRPTGVMVKTLVQLALNSKK